Protein AF-A0A1W9I854-F1 (afdb_monomer)

Nearest PDB structures (foldseek):
  6raw-assembly1_6  TM=3.444E-01  e=1.127E+00  Drosophila melanogaster
  7qhs-assembly1_4  TM=2.659E-01  e=2.628E+00  Saccharomyces cerevisiae
  6rax-assembly1_6  TM=2.831E-01  e=4.144E+00  Drosophila melanogaster
  8ouw-assembly1_4  TM=2.565E-01  e=4.423E+00  Caenorhabditis elegans

Solvent-accessible surface area (backbone atoms only — not comparable to full-atom values): 7514 Å² total; per-residue (Å²): 145,65,69,77,60,75,76,35,88,86,58,56,87,67,66,66,50,50,79,43,82,44,77,53,88,77,80,77,70,91,84,79,64,59,64,48,60,36,34,38,76,40,88,85,51,80,76,69,94,69,75,83,89,76,67,64,42,71,42,73,41,61,37,71,63,84,78,65,100,79,76,86,74,84,82,65,95,57,76,76,41,33,26,54,36,58,55,88,100,52,73,61,46,64,34,53,49,86,37,70,67,33,49,53,50,52,54,54,48,60,66,66,71,116

Sequence (114 aa):
MLRELYENPKKGILSDNAHFDIQVDEVLAGTAPTNLSAIWDNSTFGEPETMAAGPYLIALLRWPPVRDPIGTTQTSSEPTSMMVLQAPCAPPFMFDSSSELAQKTRVILRAGKQ

Foldseek 3Di:
DPVVCPPDPVSPPPQLKDKDWDQDPDDLDDDDDRIFMEMENCPDDHDPPDDDDDDKDFDWDQPPDPDDPPDDGDDDPDNGHIYFDDDVPGDTRIGHCPDPVNVVVSVVSNVPPD

Radius of gyration: 16.96 Å; Cα c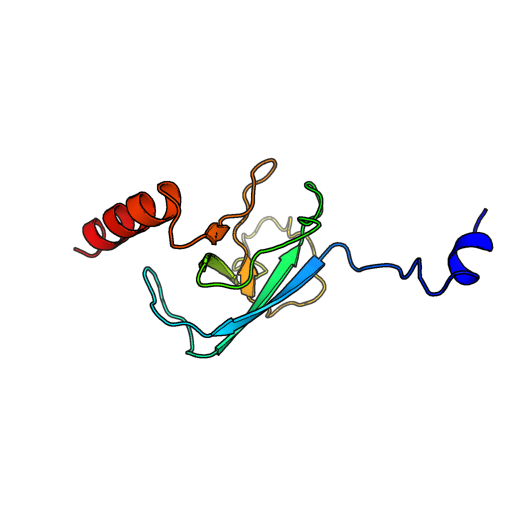ontacts (8 Å, |Δi|>4): 126; chains: 1; bounding box: 39×37×54 Å

Secondary structure (DSSP, 8-state):
--GGGTS-TTS----SEEEEEEE-S--SSS---SEEEEEEE-SSSPPPS---SS-EEE-EEESSPS--TT------S-TT-EEE-B-TTS-BSEEETTSHHHHHHHHHHHHT--

Mean predicted aligned error: 11.79 Å

pLDDT: mean 73.97, std 18.41, range [42.62, 95.56]

Structure (mmCIF, N/CA/C/O backbone):
data_AF-A0A1W9I854-F1
#
_entry.id   AF-A0A1W9I854-F1
#
loop_
_atom_site.group_PDB
_atom_site.id
_atom_site.type_symbol
_atom_site.label_atom_id
_atom_site.label_alt_id
_atom_site.label_comp_id
_atom_site.label_asym_id
_atom_site.label_entity_id
_atom_site.label_seq_id
_atom_site.pdbx_PDB_ins_code
_atom_site.Cartn_x
_atom_site.Cartn_y
_atom_site.Cartn_z
_atom_site.occupancy
_atom_site.B_iso_or_equiv
_atom_site.auth_seq_id
_atom_site.auth_comp_id
_atom_site.auth_asym_id
_atom_site.auth_atom_id
_atom_site.pdbx_PDB_model_num
ATOM 1 N N . MET A 1 1 ? 27.319 6.802 -30.133 1.00 52.41 1 MET A N 1
ATOM 2 C CA . MET A 1 1 ? 26.467 5.822 -29.426 1.00 52.41 1 MET A CA 1
ATOM 3 C C . MET A 1 1 ? 25.229 6.538 -28.869 1.00 52.41 1 MET A C 1
ATOM 5 O O . MET A 1 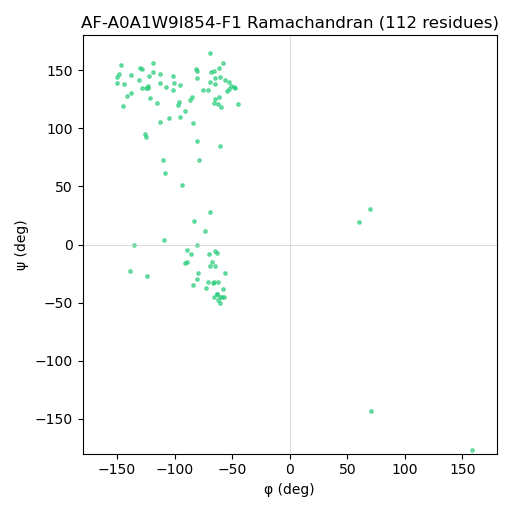1 ? 25.064 6.660 -27.672 1.00 52.41 1 MET A O 1
ATOM 9 N N . LEU A 1 2 ? 24.409 7.116 -29.755 1.00 52.97 2 LEU A N 1
ATOM 10 C CA . LEU A 1 2 ? 23.160 7.841 -29.421 1.00 52.97 2 LEU A CA 1
ATOM 11 C C . LEU A 1 2 ? 22.038 7.499 -30.420 1.00 52.97 2 LEU A C 1
ATOM 13 O O . LEU A 1 2 ? 20.862 7.589 -30.097 1.00 52.97 2 LEU A O 1
ATOM 17 N N . ARG A 1 3 ? 22.411 7.050 -31.627 1.00 52.56 3 ARG A N 1
ATOM 18 C CA . ARG A 1 3 ? 21.496 6.674 -32.709 1.00 52.56 3 ARG A CA 1
ATOM 19 C C . ARG A 1 3 ? 20.725 5.374 -32.436 1.00 52.56 3 ARG A C 1
ATOM 21 O O . ARG A 1 3 ? 19.559 5.289 -32.786 1.00 52.56 3 ARG A O 1
ATOM 28 N N . GLU A 1 4 ? 21.326 4.419 -31.724 1.00 50.53 4 GLU A N 1
ATOM 29 C CA . GLU A 1 4 ? 20.690 3.127 -31.400 1.00 50.53 4 GLU A CA 1
ATOM 30 C C . GLU A 1 4 ? 19.517 3.234 -30.407 1.00 50.53 4 GLU A C 1
ATOM 32 O O . GLU A 1 4 ? 18.702 2.319 -30.322 1.00 50.53 4 GLU A O 1
ATOM 37 N N . LEU A 1 5 ? 19.407 4.341 -29.662 1.00 48.72 5 LEU A N 1
ATOM 38 C CA . LEU A 1 5 ? 18.301 4.576 -28.723 1.00 48.72 5 LEU A CA 1
ATOM 39 C C . LEU A 1 5 ? 17.023 5.060 -29.427 1.00 48.72 5 LEU A C 1
ATOM 41 O O . LEU A 1 5 ? 15.933 4.840 -28.918 1.00 48.72 5 LEU A O 1
ATOM 45 N N . TYR A 1 6 ? 17.144 5.671 -30.610 1.00 53.16 6 TYR A N 1
ATOM 46 C CA . TYR A 1 6 ? 16.006 6.198 -31.374 1.00 53.16 6 TYR A CA 1
ATOM 47 C C . TYR A 1 6 ? 15.410 5.191 -32.368 1.00 53.16 6 TYR A C 1
ATOM 49 O O . TYR A 1 6 ? 14.296 5.387 -32.845 1.00 53.16 6 TYR A O 1
ATOM 57 N N . GLU A 1 7 ? 16.128 4.114 -32.692 1.00 55.97 7 GLU A N 1
ATOM 58 C CA . GLU A 1 7 ? 15.718 3.153 -33.729 1.00 55.97 7 GLU A CA 1
ATOM 59 C C . GLU A 1 7 ? 14.841 2.007 -33.198 1.00 55.97 7 GLU A C 1
ATOM 61 O O . GLU A 1 7 ? 14.332 1.207 -33.981 1.00 55.97 7 GLU A O 1
ATOM 66 N N . ASN A 1 8 ? 14.616 1.925 -31.882 1.00 46.88 8 ASN A N 1
ATOM 67 C CA . ASN A 1 8 ? 13.860 0.833 -31.278 1.00 46.88 8 ASN A CA 1
ATOM 68 C C . ASN A 1 8 ? 12.690 1.362 -30.425 1.00 46.88 8 ASN A C 1
ATOM 70 O O . ASN A 1 8 ? 12.883 1.642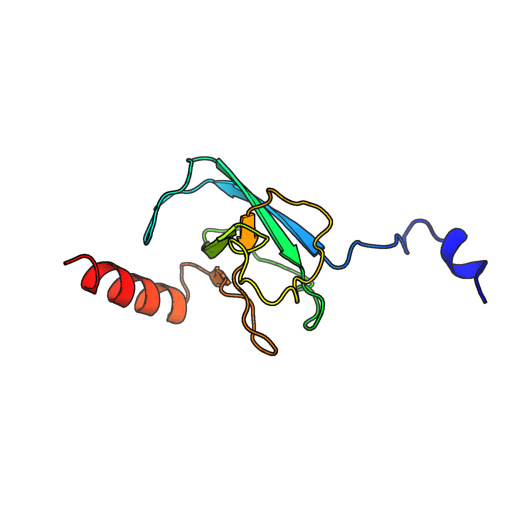 -29.244 1.00 46.88 8 ASN A O 1
ATOM 74 N N . PRO A 1 9 ? 11.458 1.460 -30.964 1.00 50.03 9 PRO A N 1
ATOM 75 C CA . PRO A 1 9 ? 10.293 1.975 -30.232 1.00 50.03 9 PRO A CA 1
ATOM 76 C C . PRO A 1 9 ? 9.861 1.101 -29.038 1.00 50.03 9 PRO A C 1
ATOM 78 O O . PRO A 1 9 ? 8.974 1.489 -28.286 1.00 50.03 9 PRO A O 1
ATOM 81 N N . LYS A 1 10 ? 10.489 -0.071 -28.839 1.00 46.09 10 LYS A N 1
ATOM 82 C CA . LYS A 1 10 ? 10.347 -0.901 -27.629 1.00 46.09 10 LYS A CA 1
ATOM 83 C C . LYS A 1 10 ? 11.356 -0.569 -26.521 1.00 46.09 10 LYS A C 1
ATOM 85 O O . LYS A 1 10 ? 11.144 -0.978 -25.389 1.00 46.09 10 LYS A O 1
ATOM 90 N N . LYS A 1 11 ? 12.428 0.174 -26.825 1.00 43.69 11 LYS A N 1
ATOM 91 C CA . LYS A 1 11 ? 13.288 0.856 -25.841 1.00 43.69 11 LYS A CA 1
ATOM 92 C C . LYS A 1 11 ? 12.789 2.290 -25.669 1.00 43.69 11 LYS A C 1
ATOM 94 O O . LYS A 1 11 ? 13.542 3.247 -25.828 1.00 43.69 11 LYS A O 1
ATOM 99 N N . GLY A 1 12 ? 11.489 2.439 -25.414 1.00 42.62 12 GLY A N 1
ATOM 100 C CA . GLY A 1 12 ? 10.981 3.714 -24.933 1.00 42.62 12 GLY A CA 1
ATOM 101 C C . GLY A 1 12 ? 11.801 4.110 -23.710 1.00 42.62 12 GLY A C 1
ATOM 102 O O . GLY A 1 12 ? 12.160 3.248 -22.907 1.00 42.62 12 GLY A O 1
ATOM 103 N N . ILE A 1 13 ? 12.135 5.392 -23.603 1.00 46.75 13 ILE A N 1
ATOM 104 C CA . ILE A 1 13 ? 12.518 5.997 -22.331 1.00 46.75 13 ILE A CA 1
ATOM 105 C C . ILE A 1 13 ? 11.283 5.815 -21.442 1.00 46.75 13 ILE A C 1
ATOM 107 O O . ILE A 1 13 ? 10.373 6.639 -21.462 1.00 46.75 13 ILE A O 1
ATOM 111 N N . LEU A 1 14 ? 11.174 4.649 -20.804 1.00 47.09 14 LEU A N 1
ATOM 112 C CA . LEU A 1 14 ? 10.248 4.418 -19.714 1.00 47.09 14 LEU A CA 1
ATOM 113 C C . LEU A 1 14 ? 10.672 5.444 -18.671 1.00 47.09 14 LEU A C 1
ATOM 115 O O . LEU A 1 14 ? 11.836 5.474 -18.280 1.00 47.09 14 LEU A O 1
ATOM 119 N N . SER A 1 15 ? 9.775 6.363 -18.333 1.00 53.59 15 SER A N 1
ATOM 120 C CA . SER A 1 15 ? 9.922 7.145 -17.112 1.00 53.59 15 SER A CA 1
ATOM 121 C C . SER A 1 15 ? 10.253 6.175 -15.976 1.00 53.59 15 SER A C 1
ATOM 123 O O . SER A 1 15 ? 9.599 5.137 -15.899 1.00 53.59 15 SER A O 1
ATOM 125 N N . ASP A 1 16 ? 11.232 6.491 -15.124 1.00 64.00 16 ASP A N 1
ATOM 126 C CA . ASP A 1 16 ? 11.649 5.686 -13.954 1.00 64.00 16 ASP A CA 1
ATOM 127 C C . ASP A 1 16 ? 10.573 5.671 -12.834 1.00 64.00 16 ASP A C 1
ATOM 129 O O . ASP A 1 16 ? 10.864 5.608 -11.633 1.00 64.00 16 ASP A O 1
ATOM 133 N N . ASN A 1 17 ? 9.312 5.830 -13.237 1.00 71.00 17 ASN A N 1
ATOM 134 C CA . ASN A 1 17 ? 8.175 6.116 -12.399 1.00 71.00 17 ASN A CA 1
ATOM 135 C C . ASN A 1 17 ? 6.981 5.269 -12.856 1.00 71.00 17 ASN A C 1
ATOM 137 O O . ASN A 1 17 ? 6.563 5.342 -14.019 1.00 71.00 17 ASN A O 1
ATOM 141 N N . ALA A 1 18 ? 6.337 4.599 -11.904 1.00 78.31 18 ALA A N 1
ATOM 142 C CA . ALA A 1 18 ? 5.081 3.895 -12.108 1.00 78.31 18 ALA A CA 1
ATOM 143 C C . ALA A 1 18 ? 3.896 4.781 -11.699 1.00 78.31 18 ALA A C 1
ATOM 145 O O . ALA A 1 18 ? 3.918 5.429 -10.651 1.00 78.31 18 ALA A O 1
ATOM 146 N N . HIS A 1 19 ? 2.836 4.788 -12.510 1.00 82.88 19 HIS A N 1
ATOM 147 C CA . HIS A 1 19 ? 1.585 5.493 -12.220 1.00 82.88 19 HIS A CA 1
ATOM 148 C C . HIS A 1 19 ? 0.481 4.490 -11.872 1.00 82.88 19 HIS A C 1
ATOM 150 O O . HIS A 1 19 ? 0.295 3.490 -12.566 1.00 82.88 19 HIS A O 1
ATOM 156 N N . PHE A 1 20 ? -0.277 4.786 -10.819 1.00 82.94 20 PHE A N 1
ATOM 157 C CA . PHE A 1 20 ? -1.382 3.968 -10.330 1.00 82.94 20 PHE A CA 1
ATOM 158 C C . PHE A 1 20 ? -2.661 4.781 -10.293 1.00 82.94 20 PHE A C 1
ATOM 160 O O . PHE A 1 20 ? -2.672 5.868 -9.720 1.00 82.94 20 PHE A O 1
ATOM 167 N N . ASP A 1 21 ? -3.749 4.199 -10.784 1.00 87.44 21 ASP A N 1
ATOM 168 C CA . ASP A 1 21 ? -5.095 4.631 -10.431 1.00 87.44 21 ASP A CA 1
ATOM 169 C C . ASP A 1 21 ? -5.613 3.731 -9.308 1.00 87.44 21 ASP A C 1
ATOM 171 O O . ASP A 1 21 ? -5.683 2.508 -9.444 1.00 87.44 21 ASP A O 1
ATOM 175 N N . ILE A 1 22 ? -5.931 4.341 -8.169 1.00 88.88 22 ILE A N 1
ATOM 176 C CA . ILE A 1 22 ? -6.275 3.651 -6.928 1.00 88.88 22 ILE A CA 1
ATOM 177 C C . ILE A 1 22 ? -7.730 3.951 -6.584 1.00 88.88 22 ILE A C 1
ATOM 179 O O . ILE A 1 22 ? -8.102 5.105 -6.352 1.00 88.88 22 ILE A O 1
ATOM 183 N N . GLN A 1 23 ? -8.528 2.890 -6.480 1.00 93.50 23 GLN A N 1
ATOM 184 C CA . GLN A 1 23 ? -9.818 2.921 -5.801 1.00 93.50 23 GLN A CA 1
ATOM 185 C C . GLN A 1 23 ? -9.596 2.641 -4.307 1.00 93.50 23 GLN A C 1
ATOM 187 O O . GLN A 1 23 ? -8.998 1.634 -3.931 1.00 93.50 23 GLN A O 1
ATOM 192 N N . VAL A 1 24 ? -10.051 3.551 -3.450 1.00 93.38 24 VAL A N 1
ATOM 193 C CA . VAL A 1 24 ? -9.839 3.505 -2.002 1.00 93.38 24 VAL A CA 1
ATOM 194 C C . VAL A 1 24 ? -11.033 2.848 -1.318 1.00 93.38 24 VAL A C 1
ATOM 196 O O . VAL A 1 24 ? -12.100 3.450 -1.202 1.00 93.38 24 VAL A O 1
ATOM 199 N N . ASP A 1 25 ? -10.817 1.641 -0.799 1.00 95.00 25 ASP A N 1
ATOM 200 C CA . ASP A 1 25 ? -11.828 0.911 -0.024 1.00 95.00 25 ASP A CA 1
ATOM 201 C C . ASP A 1 25 ? -11.860 1.330 1.459 1.00 95.00 25 ASP A C 1
ATOM 203 O O . ASP A 1 25 ? -12.918 1.361 2.086 1.00 95.00 25 ASP A O 1
ATOM 207 N N . GLU A 1 26 ? -10.704 1.660 2.049 1.00 94.75 26 GLU A N 1
ATOM 208 C CA . GLU A 1 26 ? -10.584 2.021 3.467 1.00 94.75 26 GLU A CA 1
ATOM 209 C C . GLU A 1 26 ? -9.437 3.014 3.708 1.00 94.75 26 GLU A C 1
ATOM 211 O O . GLU A 1 26 ? -8.330 2.839 3.199 1.00 94.75 26 GLU A O 1
ATOM 216 N N . VAL A 1 27 ? -9.667 4.014 4.570 1.00 93.94 27 VAL A N 1
ATOM 217 C CA . VAL A 1 27 ? -8.631 4.957 5.026 1.00 93.94 27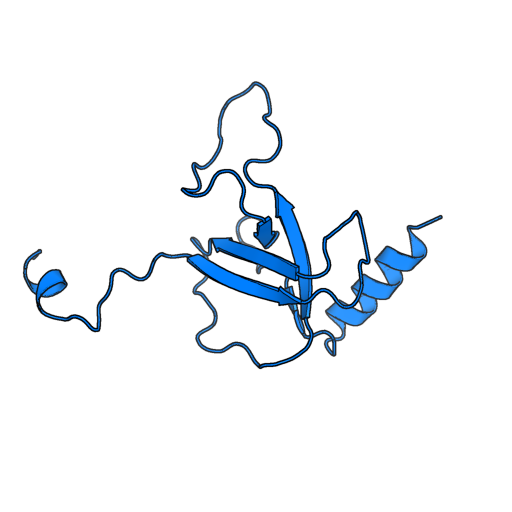 VAL A CA 1
ATOM 218 C C . VAL A 1 27 ? -8.202 4.646 6.462 1.00 93.94 27 VAL A C 1
ATOM 220 O O . VAL A 1 27 ? -8.915 4.910 7.438 1.00 93.94 27 VAL A O 1
ATOM 223 N N . LEU A 1 28 ? -6.983 4.123 6.609 1.00 93.69 28 LEU A N 1
ATOM 224 C CA . LEU A 1 28 ? -6.407 3.811 7.920 1.00 93.69 28 LEU A CA 1
ATOM 225 C C . LEU A 1 28 ? -5.813 5.031 8.628 1.00 93.69 28 LEU A C 1
ATOM 227 O O . LEU A 1 28 ? -5.847 5.064 9.849 1.00 93.69 28 LEU A O 1
ATOM 231 N N . ALA A 1 29 ? -5.315 6.037 7.910 1.00 91.50 29 ALA A N 1
ATOM 232 C CA . ALA A 1 29 ? -4.762 7.261 8.491 1.00 91.50 29 ALA A CA 1
ATOM 233 C C . ALA A 1 29 ? -4.965 8.455 7.547 1.00 91.50 29 ALA A C 1
ATOM 235 O O . ALA A 1 29 ? -4.885 8.302 6.330 1.00 91.50 29 ALA A O 1
ATOM 236 N N . GLY A 1 30 ? -5.214 9.643 8.108 1.00 89.69 30 GLY A N 1
ATOM 237 C CA . GLY A 1 30 ? -5.447 10.861 7.330 1.00 89.69 30 GLY A CA 1
ATOM 238 C C . GLY A 1 30 ? -6.787 10.864 6.588 1.00 89.69 30 GLY A C 1
ATOM 239 O O . GLY A 1 30 ? -7.796 10.386 7.105 1.00 89.69 30 GLY A O 1
ATOM 240 N N . THR A 1 31 ? -6.793 11.439 5.384 1.00 89.31 31 THR A N 1
ATOM 241 C CA . THR A 1 31 ? -7.968 11.518 4.502 1.00 89.31 31 THR A CA 1
ATOM 242 C C . THR A 1 31 ? -7.554 11.230 3.064 1.00 89.31 31 THR A C 1
ATOM 244 O O . THR A 1 31 ? -6.447 11.583 2.657 1.00 89.31 31 THR A O 1
ATOM 247 N N . ALA A 1 32 ? -8.439 10.598 2.298 1.00 88.19 32 ALA A N 1
ATOM 248 C CA . ALA A 1 32 ? -8.248 10.339 0.877 1.00 88.19 32 ALA A CA 1
ATOM 249 C C . ALA A 1 32 ? -9.611 10.350 0.164 1.00 88.19 32 ALA A C 1
ATOM 251 O O . ALA A 1 32 ? -10.611 9.963 0.777 1.00 88.19 32 ALA A O 1
ATOM 252 N N . PRO A 1 33 ? -9.681 10.804 -1.099 1.00 89.75 33 PRO A N 1
ATOM 253 C CA . PRO A 1 33 ? -10.874 10.629 -1.922 1.00 89.75 33 PRO A CA 1
ATOM 254 C C . PRO A 1 33 ? -11.063 9.151 -2.298 1.00 89.75 33 PRO A C 1
ATOM 256 O O . PRO A 1 33 ? -10.131 8.357 -2.208 1.00 89.75 33 PRO A O 1
ATOM 259 N N . THR A 1 34 ? -12.261 8.792 -2.769 1.00 90.38 34 THR A N 1
ATOM 260 C CA . THR A 1 34 ? -12.586 7.417 -3.195 1.00 90.38 34 THR A CA 1
ATOM 261 C C . THR A 1 34 ? -11.732 6.938 -4.365 1.00 90.38 34 THR A C 1
ATOM 263 O O . THR A 1 34 ? -11.422 5.759 -4.436 1.00 90.38 34 THR A O 1
ATOM 266 N N . ASN A 1 35 ? -11.339 7.841 -5.265 1.00 90.38 35 ASN A N 1
ATOM 267 C CA . ASN A 1 35 ? -10.434 7.548 -6.371 1.00 90.38 35 ASN A CA 1
ATOM 268 C C . ASN A 1 35 ? -9.302 8.571 -6.361 1.00 90.38 35 ASN A C 1
ATOM 270 O O . ASN A 1 35 ? -9.560 9.771 -6.225 1.00 90.38 35 ASN A O 1
ATOM 274 N N . LEU A 1 36 ? -8.067 8.110 -6.519 1.00 89.69 36 LEU A N 1
ATOM 275 C CA . LEU A 1 36 ? -6.898 8.971 -6.667 1.00 89.69 36 LEU A CA 1
ATOM 276 C C . LEU A 1 36 ? -5.866 8.328 -7.581 1.00 89.69 36 LEU A C 1
ATOM 278 O O . LEU A 1 36 ? -5.779 7.104 -7.650 1.00 89.69 36 LEU A O 1
ATOM 282 N N . SER A 1 37 ? -5.047 9.164 -8.208 1.00 88.38 37 SER A N 1
ATOM 283 C CA . SER A 1 37 ? -3.856 8.710 -8.917 1.00 88.38 37 SER A CA 1
ATOM 284 C C . SER A 1 37 ? -2.623 8.934 -8.046 1.00 88.38 37 SER A C 1
ATOM 286 O O . SER A 1 37 ? -2.504 9.965 -7.371 1.00 88.38 37 SER A O 1
ATOM 288 N N . ALA A 1 38 ? -1.718 7.962 -8.040 1.00 87.69 38 ALA A N 1
ATOM 289 C CA . ALA A 1 38 ? -0.464 8.019 -7.308 1.00 87.69 38 ALA A CA 1
ATOM 290 C C . ALA A 1 38 ? 0.719 7.657 -8.205 1.00 87.69 38 ALA A C 1
ATOM 292 O O . ALA A 1 38 ? 0.585 6.887 -9.151 1.00 87.69 38 ALA A O 1
ATOM 293 N N . ILE A 1 39 ? 1.882 8.201 -7.870 1.00 86.81 39 ILE A N 1
ATOM 294 C CA . ILE A 1 39 ? 3.149 7.940 -8.540 1.00 86.81 39 ILE A CA 1
ATOM 295 C C . ILE A 1 39 ? 4.057 7.191 -7.580 1.00 86.81 39 ILE A C 1
ATOM 297 O O . ILE A 1 39 ? 4.158 7.525 -6.399 1.00 86.81 39 ILE A O 1
ATOM 301 N N . TRP A 1 40 ? 4.769 6.209 -8.096 1.00 83.00 40 TRP A N 1
ATOM 302 C CA . TRP A 1 40 ? 5.939 5.653 -7.450 1.00 83.00 40 TRP A CA 1
ATOM 303 C C . TRP A 1 40 ? 7.160 5.998 -8.287 1.00 83.00 40 TRP A C 1
ATOM 305 O O . TRP A 1 40 ? 7.357 5.435 -9.353 1.00 83.00 40 TRP A O 1
ATOM 315 N N . ASP A 1 41 ? 7.950 6.953 -7.808 1.00 76.38 41 ASP A N 1
ATOM 316 C CA . ASP A 1 41 ? 9.249 7.302 -8.385 1.00 76.38 41 ASP A CA 1
ATOM 317 C C . ASP A 1 41 ? 1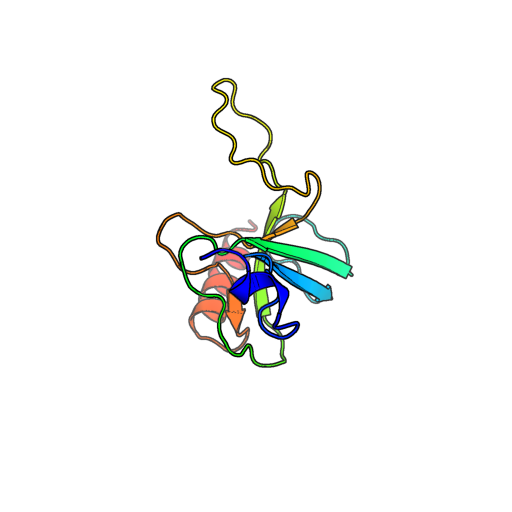0.278 6.337 -7.802 1.00 76.38 41 ASP A C 1
ATOM 319 O O . ASP A 1 41 ? 10.607 6.402 -6.612 1.00 76.38 41 ASP A O 1
ATOM 323 N N . ASN A 1 42 ? 10.703 5.369 -8.606 1.00 64.19 42 ASN A N 1
ATOM 324 C CA . ASN A 1 42 ? 11.535 4.276 -8.140 1.00 64.19 42 ASN A CA 1
ATOM 325 C C . ASN A 1 42 ? 12.956 4.433 -8.673 1.00 64.19 42 ASN A C 1
ATOM 327 O O . ASN A 1 42 ? 13.485 3.595 -9.393 1.00 64.19 42 ASN A O 1
ATOM 331 N N . SER A 1 43 ? 13.598 5.533 -8.287 1.00 55.19 43 SER A N 1
ATOM 332 C CA . SER A 1 43 ? 14.941 5.869 -8.764 1.00 55.19 43 SER A CA 1
ATOM 333 C C . SER A 1 43 ? 16.051 4.908 -8.270 1.00 55.19 43 SER A C 1
ATOM 335 O O . SER A 1 43 ? 17.144 4.902 -8.835 1.00 55.19 43 SER A O 1
ATOM 337 N N . THR A 1 44 ? 15.807 4.072 -7.244 1.00 54.09 44 THR A N 1
ATOM 338 C CA . THR A 1 44 ? 16.872 3.285 -6.566 1.00 54.09 44 THR A CA 1
ATOM 339 C C . THR A 1 44 ? 16.644 1.771 -6.525 1.00 54.09 44 THR A C 1
ATOM 341 O O . THR A 1 44 ? 17.609 1.009 -6.455 1.00 54.09 44 THR A O 1
ATOM 344 N N . PHE A 1 45 ? 15.398 1.304 -6.558 1.00 56.69 45 PHE A N 1
ATOM 345 C CA . PHE A 1 45 ? 15.077 -0.116 -6.697 1.00 56.69 45 PHE A CA 1
ATOM 346 C C . PHE A 1 45 ? 14.418 -0.283 -8.065 1.00 56.69 45 PHE A C 1
ATOM 348 O O . PHE A 1 45 ? 13.779 0.636 -8.540 1.00 56.69 45 PHE A O 1
ATOM 355 N N . GLY A 1 46 ? 14.598 -1.399 -8.764 1.00 54.91 46 GLY A N 1
ATOM 356 C CA . GLY A 1 46 ? 13.825 -1.607 -9.994 1.00 54.91 46 GLY A CA 1
ATOM 357 C C . GLY A 1 46 ? 12.330 -1.622 -9.669 1.00 54.91 46 GLY A C 1
ATOM 358 O O . GLY A 1 46 ? 11.940 -2.100 -8.598 1.00 54.91 46 GLY A O 1
ATOM 359 N N . GLU A 1 47 ? 11.488 -1.088 -10.554 1.00 60.62 47 GLU A N 1
ATOM 360 C CA . GLU A 1 47 ? 10.053 -1.378 -10.498 1.00 60.62 47 GLU A CA 1
ATOM 361 C C . GLU A 1 47 ? 9.855 -2.903 -10.571 1.00 60.62 47 GLU A C 1
ATOM 363 O O . GLU A 1 47 ? 10.606 -3.593 -11.267 1.00 60.62 47 GLU A O 1
ATOM 368 N N . PRO A 1 48 ? 8.898 -3.476 -9.829 1.00 60.88 48 PRO A N 1
ATOM 369 C CA . PRO A 1 48 ? 8.639 -4.895 -9.867 1.00 60.88 48 PRO A CA 1
ATOM 370 C C . PRO A 1 48 ? 8.152 -5.231 -11.271 1.00 60.88 48 PRO A C 1
ATOM 372 O O . PRO A 1 48 ? 7.170 -4.665 -11.744 1.00 60.88 48 PRO A O 1
ATOM 375 N N . GLU A 1 49 ? 8.818 -6.188 -11.920 1.00 57.28 49 GLU A N 1
ATOM 376 C CA . GLU A 1 49 ? 8.464 -6.627 -13.278 1.00 57.28 49 GLU A CA 1
ATOM 377 C C . GLU A 1 49 ? 7.003 -7.098 -13.375 1.00 57.28 49 GLU A C 1
ATOM 379 O O . GLU A 1 49 ? 6.403 -7.074 -14.447 1.00 57.28 49 GLU A O 1
ATOM 384 N N . THR A 1 50 ? 6.421 -7.523 -12.247 1.00 64.25 50 THR A N 1
ATOM 385 C CA . THR A 1 50 ? 5.008 -7.876 -12.128 1.00 64.25 50 THR A CA 1
ATOM 386 C C . THR A 1 50 ? 4.453 -7.462 -10.765 1.00 64.25 50 THR A C 1
ATOM 388 O O . THR A 1 50 ? 5.087 -7.659 -9.728 1.00 64.25 50 THR A O 1
ATOM 391 N N . MET A 1 51 ? 3.236 -6.920 -10.764 1.00 75.12 51 MET A N 1
ATOM 392 C CA . MET A 1 51 ? 2.438 -6.665 -9.567 1.00 75.12 51 MET A CA 1
ATOM 393 C C . MET A 1 51 ? 1.131 -7.442 -9.716 1.00 75.12 51 MET A C 1
ATOM 395 O O . MET A 1 51 ? 0.467 -7.352 -10.751 1.00 75.12 51 MET A O 1
ATOM 399 N N . ALA A 1 52 ? 0.792 -8.266 -8.725 1.00 79.94 52 ALA A N 1
ATOM 400 C CA . ALA A 1 52 ? -0.441 -9.039 -8.767 1.00 79.94 52 ALA A CA 1
ATOM 401 C C . ALA A 1 52 ? -1.652 -8.094 -8.736 1.00 79.94 52 ALA A C 1
ATOM 403 O O . ALA A 1 52 ? -1.643 -7.070 -8.062 1.00 79.94 52 ALA A O 1
ATOM 404 N N . ALA A 1 53 ? -2.713 -8.430 -9.464 1.00 78.69 53 ALA A N 1
ATOM 405 C CA . ALA A 1 53 ? -3.963 -7.696 -9.326 1.00 78.69 53 ALA A CA 1
ATOM 406 C C . ALA A 1 53 ? -4.599 -8.031 -7.969 1.00 78.69 53 ALA A C 1
ATOM 408 O O . ALA A 1 53 ? -4.709 -9.206 -7.614 1.00 78.69 53 ALA A O 1
ATOM 409 N N . GLY A 1 54 ? -5.047 -7.019 -7.226 1.00 85.94 54 GLY A N 1
ATOM 410 C CA . GLY A 1 54 ? -5.699 -7.237 -5.938 1.00 85.94 54 GLY A CA 1
ATOM 411 C C . GLY A 1 54 ? -5.672 -6.022 -5.015 1.00 85.94 54 GLY A C 1
ATOM 412 O O . GLY A 1 54 ? -5.200 -4.956 -5.408 1.00 85.94 54 GLY A O 1
ATOM 413 N N . PRO A 1 55 ? -6.203 -6.166 -3.789 1.00 91.69 55 PRO A N 1
ATOM 414 C CA . PRO A 1 55 ? -6.190 -5.108 -2.792 1.00 91.69 55 PRO A CA 1
ATOM 415 C C . PRO A 1 55 ? -4.801 -4.954 -2.167 1.00 91.69 55 PRO A C 1
ATOM 417 O O . PRO A 1 55 ? -4.201 -5.919 -1.689 1.00 91.69 55 PRO A O 1
ATOM 420 N N . TYR A 1 56 ? -4.336 -3.712 -2.076 1.00 93.19 56 TYR A N 1
ATOM 421 C CA . TYR A 1 56 ? -3.065 -3.357 -1.451 1.00 93.19 56 TYR A CA 1
ATOM 422 C C . TYR A 1 56 ? -3.275 -2.424 -0.261 1.00 93.19 56 TYR A C 1
ATOM 424 O O . TYR A 1 56 ? -4.181 -1.593 -0.236 1.00 93.19 56 TYR A O 1
ATOM 432 N N . LEU A 1 57 ? -2.394 -2.546 0.727 1.00 94.94 57 LEU A N 1
ATOM 433 C CA . LEU A 1 57 ? -2.171 -1.518 1.729 1.00 94.94 57 LEU A CA 1
ATOM 434 C C . LEU A 1 57 ? -1.055 -0.595 1.236 1.00 94.94 57 LEU A C 1
ATOM 436 O O . LEU A 1 57 ? 0.090 -1.030 1.122 1.00 94.94 57 LEU A O 1
ATOM 440 N N . ILE A 1 58 ? -1.387 0.669 0.983 1.00 93.56 58 ILE A N 1
ATOM 441 C CA . ILE A 1 58 ? -0.468 1.668 0.426 1.00 93.56 58 ILE A CA 1
ATOM 442 C C . ILE A 1 58 ? -0.432 2.881 1.356 1.00 93.56 58 ILE A C 1
ATOM 444 O O . ILE A 1 58 ? -1.482 3.354 1.796 1.00 93.56 58 ILE A O 1
ATOM 448 N N . ALA A 1 59 ? 0.762 3.397 1.649 1.00 93.06 59 ALA A N 1
ATOM 449 C CA . ALA A 1 59 ? 0.911 4.712 2.269 1.00 93.06 59 ALA A CA 1
ATOM 450 C C . ALA A 1 59 ? 1.303 5.745 1.212 1.00 93.06 59 ALA A C 1
ATOM 452 O O . ALA A 1 59 ? 2.206 5.515 0.408 1.00 93.06 59 ALA A O 1
ATOM 453 N N . LEU A 1 60 ? 0.616 6.887 1.234 1.00 91.19 60 LEU A N 1
ATOM 454 C CA . LEU A 1 60 ? 0.777 7.961 0.262 1.00 91.19 60 LEU A CA 1
ATOM 455 C C . LEU A 1 60 ? 1.147 9.269 0.961 1.00 91.19 60 LEU A C 1
ATOM 457 O O . LEU A 1 60 ? 0.652 9.565 2.049 1.00 91.19 60 LEU A O 1
ATOM 461 N N . LEU A 1 61 ? 1.977 10.073 0.303 1.00 87.00 61 LEU A N 1
ATOM 462 C CA . LEU A 1 61 ? 2.329 11.435 0.703 1.00 87.00 61 LEU A CA 1
ATOM 463 C C . LEU A 1 61 ? 2.130 12.396 -0.469 1.00 87.00 61 LEU A C 1
ATOM 465 O O . LEU A 1 61 ? 2.261 12.010 -1.624 1.00 87.00 61 LEU A O 1
ATOM 469 N N . ARG A 1 62 ? 1.827 13.665 -0.192 1.00 79.69 62 ARG A N 1
ATOM 470 C CA . ARG A 1 62 ? 1.767 14.696 -1.236 1.00 79.69 62 ARG A CA 1
ATOM 471 C C . ARG A 1 62 ? 3.171 15.255 -1.480 1.00 79.69 62 ARG A C 1
ATOM 473 O O . ARG A 1 62 ? 3.811 15.690 -0.522 1.00 79.69 62 ARG A O 1
ATOM 480 N N . TRP A 1 63 ? 3.624 15.254 -2.737 1.00 66.69 63 TRP A N 1
ATOM 481 C CA . TRP A 1 63 ? 4.922 15.812 -3.134 1.00 66.69 63 TRP A CA 1
ATOM 482 C C . TRP A 1 63 ? 4.791 17.214 -3.775 1.00 66.69 63 TRP A C 1
ATOM 484 O O . TRP A 1 63 ? 3.829 17.450 -4.506 1.00 66.69 63 TRP A O 1
ATOM 494 N N . PRO A 1 64 ? 5.755 18.135 -3.556 1.00 56.41 64 PRO A N 1
ATOM 495 C CA . PRO A 1 64 ? 6.788 18.046 -2.528 1.00 56.41 64 PRO A CA 1
ATOM 496 C C . PRO A 1 64 ? 6.157 18.110 -1.132 1.00 56.41 64 PRO A C 1
ATOM 498 O O . PRO A 1 64 ? 5.122 18.769 -0.969 1.00 56.41 64 PRO A O 1
ATOM 501 N N . PRO A 1 65 ? 6.754 17.452 -0.117 1.00 52.72 65 PRO A N 1
ATOM 502 C CA . PRO A 1 65 ? 6.384 17.719 1.262 1.00 52.72 65 PRO A CA 1
ATOM 503 C C . PRO A 1 65 ? 6.447 19.234 1.461 1.00 52.72 65 PRO A C 1
ATOM 505 O O . PRO A 1 65 ? 7.348 19.903 0.944 1.00 52.72 65 PRO A O 1
ATOM 508 N N . VAL A 1 66 ? 5.436 19.783 2.131 1.00 50.16 66 VAL A N 1
ATOM 509 C CA . VAL A 1 66 ? 5.343 21.216 2.432 1.00 50.16 66 VAL A CA 1
ATOM 510 C C . VAL A 1 66 ? 6.715 21.696 2.931 1.00 50.16 66 VAL A C 1
ATOM 512 O O . VAL A 1 66 ? 7.266 21.117 3.861 1.00 50.16 66 VAL A O 1
ATOM 515 N N . ARG A 1 67 ? 7.293 22.674 2.217 1.00 49.25 67 ARG A N 1
ATOM 516 C CA . ARG A 1 67 ? 8.720 23.046 2.249 1.00 49.25 67 ARG A CA 1
ATOM 517 C C . ARG A 1 67 ? 9.291 23.212 3.661 1.00 49.25 67 ARG A C 1
ATOM 519 O O . ARG A 1 67 ? 8.737 23.968 4.453 1.00 49.25 67 ARG A O 1
ATOM 526 N N . ASP A 1 68 ? 10.488 22.664 3.871 1.00 44.72 68 ASP A N 1
ATOM 527 C CA . ASP A 1 68 ? 11.435 23.155 4.876 1.00 44.72 68 ASP A CA 1
ATOM 528 C C . ASP A 1 68 ? 12.208 24.389 4.340 1.00 44.72 68 ASP A C 1
ATOM 530 O O . ASP A 1 68 ? 12.472 24.466 3.133 1.00 44.72 68 ASP A O 1
ATOM 534 N N . PRO A 1 69 ? 12.636 25.345 5.192 1.00 48.56 69 PRO A N 1
ATOM 535 C CA . PRO A 1 69 ? 13.306 26.592 4.784 1.00 48.56 69 PRO A CA 1
ATOM 536 C C . PRO A 1 69 ? 14.666 26.433 4.078 1.00 48.56 69 PRO A C 1
ATOM 538 O O . PRO A 1 69 ? 15.234 27.427 3.631 1.00 48.56 69 PRO A O 1
ATOM 541 N N . ILE A 1 70 ? 15.212 25.213 4.006 1.00 51.06 70 ILE A N 1
ATOM 542 C CA . ILE A 1 70 ? 16.622 24.939 3.665 1.00 51.06 70 ILE A CA 1
ATOM 543 C C . ILE A 1 70 ? 16.792 24.288 2.272 1.00 51.06 70 ILE A C 1
ATOM 545 O O . ILE A 1 70 ? 17.903 24.011 1.837 1.00 51.06 70 ILE A O 1
ATOM 549 N N . GLY A 1 71 ? 15.703 24.120 1.512 1.00 47.31 71 GLY A N 1
ATOM 550 C CA . GLY A 1 71 ? 15.774 24.134 0.045 1.00 47.31 71 GLY A CA 1
ATOM 551 C C . GLY A 1 71 ? 16.460 22.963 -0.674 1.00 47.31 71 GLY A C 1
ATOM 552 O O . GLY A 1 71 ? 16.965 23.172 -1.772 1.00 47.31 71 GLY A O 1
ATOM 553 N N . THR A 1 72 ? 16.445 21.737 -0.147 1.00 45.56 72 THR A N 1
ATOM 554 C CA . THR A 1 72 ? 16.864 20.547 -0.919 1.00 45.56 72 THR A CA 1
ATOM 555 C C . THR A 1 72 ? 15.665 19.661 -1.244 1.00 45.56 72 THR A C 1
ATOM 557 O O . THR A 1 72 ? 15.470 18.604 -0.650 1.00 45.56 72 THR A O 1
ATOM 560 N N . THR A 1 73 ? 14.822 20.114 -2.173 1.00 50.47 73 THR A N 1
ATOM 561 C CA . THR A 1 73 ? 13.713 19.316 -2.714 1.00 50.47 73 THR A CA 1
ATOM 562 C C . THR A 1 73 ? 14.142 18.646 -4.013 1.00 50.47 73 THR A C 1
ATOM 564 O O . THR A 1 73 ? 14.504 19.337 -4.966 1.00 50.47 73 THR A O 1
ATOM 567 N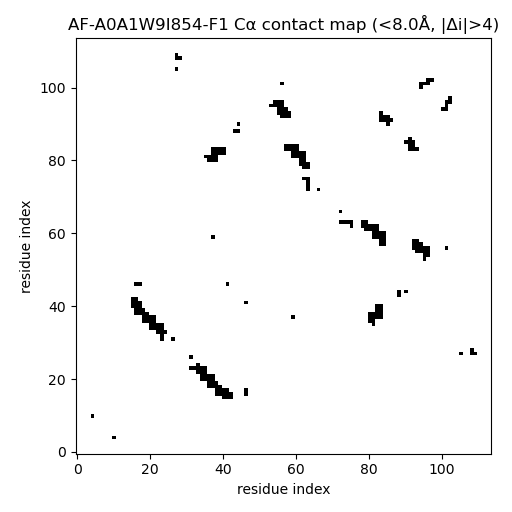 N . GLN A 1 74 ? 14.057 17.318 -4.070 1.00 48.16 74 GLN A N 1
ATOM 568 C CA . GLN A 1 74 ? 14.136 16.563 -5.319 1.00 48.16 74 GLN A CA 1
ATOM 569 C C . GLN A 1 74 ? 12.952 16.991 -6.208 1.00 48.16 74 GLN A C 1
ATOM 571 O O . GLN A 1 74 ? 11.791 16.980 -5.793 1.00 48.16 74 GLN A O 1
ATOM 576 N N . THR A 1 75 ? 13.228 17.510 -7.398 1.00 45.66 75 THR A N 1
ATOM 577 C CA . THR A 1 75 ? 12.194 18.064 -8.277 1.00 45.66 75 THR A CA 1
ATOM 578 C C . THR A 1 75 ? 11.488 16.931 -9.014 1.00 45.66 75 THR A C 1
ATOM 580 O O . THR A 1 75 ? 11.908 16.557 -10.104 1.00 45.66 75 THR A O 1
ATOM 583 N N . SER A 1 76 ? 10.427 16.378 -8.424 1.00 48.69 76 SER A N 1
ATOM 584 C CA . SER A 1 76 ? 9.472 15.562 -9.181 1.00 48.69 76 SER A CA 1
ATOM 585 C C . SER A 1 76 ? 8.763 16.449 -10.212 1.00 48.69 76 SER A C 1
ATOM 587 O O . SER A 1 76 ? 8.411 17.595 -9.914 1.00 48.69 76 SER A O 1
ATOM 589 N N . SER A 1 77 ? 8.575 15.932 -11.426 1.00 51.62 77 SER A N 1
ATOM 590 C CA . SER A 1 77 ? 7.980 16.632 -12.572 1.00 51.62 77 SER A CA 1
ATOM 591 C C . SER A 1 77 ? 6.476 16.902 -12.435 1.00 51.62 77 SER A C 1
ATOM 593 O O . SER A 1 77 ? 5.931 17.657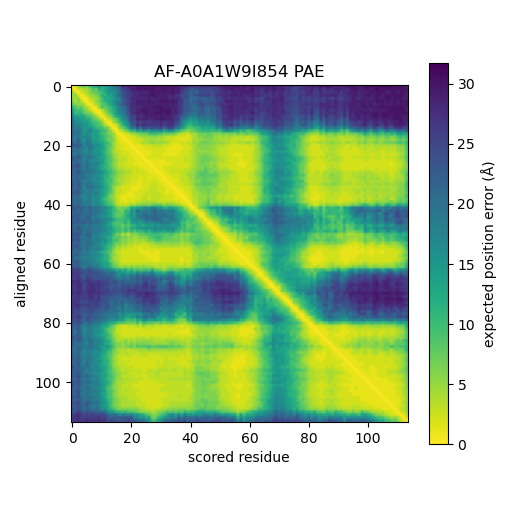 -13.239 1.00 51.62 77 SER A O 1
ATOM 595 N N . GLU A 1 78 ? 5.810 16.356 -11.411 1.00 52.06 78 GLU A N 1
ATOM 596 C CA . GLU A 1 78 ? 4.374 16.539 -11.176 1.00 52.06 78 GLU A CA 1
ATOM 597 C C . GLU A 1 78 ? 4.080 17.090 -9.763 1.00 52.06 78 GLU A C 1
ATOM 599 O O . GLU A 1 78 ? 3.927 16.335 -8.802 1.00 52.06 78 GLU A O 1
ATOM 604 N N . PRO A 1 79 ? 3.972 18.423 -9.600 1.00 50.81 79 PRO A N 1
ATOM 605 C CA . PRO A 1 79 ? 3.963 19.106 -8.297 1.00 50.81 79 PRO A CA 1
ATOM 606 C C . PRO A 1 79 ? 2.665 18.965 -7.472 1.00 50.81 79 PRO A C 1
ATOM 608 O O . PRO A 1 79 ? 2.483 19.684 -6.490 1.00 50.81 79 PRO A O 1
ATOM 611 N N . THR A 1 80 ? 1.753 18.069 -7.855 1.00 59.88 80 THR A N 1
ATOM 612 C CA . THR A 1 80 ? 0.468 17.848 -7.158 1.00 59.88 80 THR A CA 1
ATOM 613 C C . THR A 1 80 ? 0.111 16.381 -6.951 1.00 59.88 80 THR A C 1
ATOM 615 O O . THR A 1 80 ? -0.941 16.090 -6.372 1.00 59.88 80 THR A O 1
ATOM 618 N N . SER A 1 81 ? 0.959 15.463 -7.407 1.00 72.62 81 SER A N 1
ATOM 619 C CA . SER A 1 81 ? 0.637 14.042 -7.433 1.00 72.62 81 SER A CA 1
ATOM 620 C C . SER A 1 81 ? 0.842 13.406 -6.054 1.00 72.62 81 SER A C 1
ATOM 622 O O . SER A 1 81 ? 1.732 13.788 -5.285 1.00 72.62 81 SER A O 1
ATOM 624 N N . MET A 1 82 ? -0.035 12.460 -5.701 1.00 86.88 82 MET A N 1
ATOM 625 C CA . MET A 1 82 ? 0.189 11.605 -4.534 1.00 86.88 82 MET A CA 1
ATOM 626 C C . MET A 1 82 ? 1.351 10.675 -4.856 1.00 86.88 82 MET A C 1
ATOM 628 O O . MET A 1 82 ? 1.452 10.179 -5.971 1.00 86.88 82 MET A O 1
ATOM 632 N N . MET A 1 83 ? 2.222 10.437 -3.892 1.00 87.31 83 MET A N 1
ATOM 633 C CA . MET A 1 83 ? 3.432 9.656 -4.078 1.00 87.31 83 MET A CA 1
ATOM 634 C C . MET A 1 83 ? 3.449 8.494 -3.100 1.00 87.31 83 MET A C 1
ATOM 636 O O . MET A 1 83 ? 3.113 8.673 -1.927 1.00 87.31 83 MET A O 1
ATOM 640 N N . VAL A 1 84 ? 3.831 7.309 -3.569 1.00 89.06 84 VAL A N 1
ATOM 641 C CA . VAL A 1 84 ? 4.034 6.156 -2.691 1.00 89.06 84 VAL A CA 1
ATOM 642 C C . VAL A 1 84 ? 5.144 6.488 -1.701 1.00 89.06 84 VAL A C 1
ATOM 644 O O . VAL A 1 84 ? 6.234 6.915 -2.080 1.00 89.06 84 VAL A O 1
ATOM 647 N N . LEU A 1 85 ? 4.853 6.323 -0.411 1.00 88.62 85 LEU A N 1
ATOM 648 C CA . LEU A 1 85 ? 5.822 6.571 0.644 1.00 88.62 85 LEU A CA 1
ATOM 649 C C . LEU A 1 85 ? 6.962 5.563 0.533 1.00 88.62 85 LEU A C 1
ATOM 651 O O . LEU A 1 85 ? 6.748 4.359 0.649 1.00 88.62 85 LEU A O 1
ATOM 655 N N . GLN A 1 86 ? 8.180 6.063 0.374 1.00 85.31 86 GLN A N 1
ATOM 656 C CA . GLN A 1 86 ? 9.380 5.244 0.328 1.00 85.31 86 GLN A CA 1
ATOM 657 C C . GLN A 1 86 ? 10.509 5.955 1.070 1.00 85.31 86 GLN A C 1
ATOM 659 O O . GLN A 1 86 ? 10.790 7.128 0.826 1.00 85.31 86 GLN A O 1
ATOM 664 N N . ALA A 1 87 ? 11.144 5.248 2.005 1.00 80.88 87 ALA A N 1
ATOM 665 C CA . ALA A 1 87 ? 12.351 5.746 2.653 1.00 80.88 87 ALA A CA 1
ATOM 666 C C . ALA A 1 87 ? 13.577 5.488 1.756 1.00 80.88 87 ALA A C 1
ATOM 668 O O . ALA A 1 87 ? 13.589 4.502 1.010 1.00 80.88 87 ALA A O 1
ATOM 669 N N . PRO A 1 88 ? 14.634 6.320 1.838 1.00 78.00 88 PRO A N 1
ATOM 670 C CA . PRO A 1 88 ? 15.877 6.064 1.120 1.00 78.00 88 PRO A CA 1
ATOM 671 C C . PRO A 1 88 ? 16.410 4.659 1.415 1.00 78.00 88 PRO A C 1
ATOM 673 O O . PRO A 1 88 ? 16.463 4.243 2.573 1.00 78.00 88 PRO A O 1
ATOM 676 N N . CYS A 1 89 ? 16.811 3.935 0.368 1.00 75.25 89 CYS A N 1
ATOM 677 C CA . CYS A 1 89 ? 17.346 2.571 0.465 1.00 75.25 89 CYS A CA 1
ATOM 678 C C . CYS A 1 89 ? 16.384 1.536 1.090 1.00 75.25 89 CYS A C 1
ATOM 680 O O . CYS A 1 89 ? 16.833 0.473 1.519 1.00 75.25 89 CYS A O 1
ATOM 682 N N . ALA A 1 90 ? 15.078 1.814 1.120 1.00 81.25 90 ALA A N 1
ATOM 683 C CA . ALA A 1 90 ? 14.053 0.876 1.562 1.00 81.25 90 ALA A CA 1
ATOM 684 C C . ALA A 1 90 ? 13.051 0.567 0.434 1.00 81.25 90 ALA A C 1
ATOM 686 O O . ALA A 1 90 ? 12.866 1.393 -0.468 1.00 81.25 90 ALA A O 1
ATOM 687 N N . PRO A 1 91 ? 12.372 -0.595 0.488 1.00 82.69 91 PRO A N 1
ATOM 688 C CA . PRO A 1 91 ? 11.217 -0.864 -0.362 1.00 82.69 91 PRO A CA 1
ATOM 689 C C . PRO A 1 91 ? 10.104 0.180 -0.159 1.00 82.69 91 PRO A C 1
ATOM 691 O O . PRO A 1 91 ? 10.024 0.791 0.915 1.00 82.69 91 PRO A O 1
ATOM 694 N N . PRO A 1 92 ? 9.218 0.373 -1.151 1.00 87.69 92 PRO A N 1
ATOM 695 C CA . PRO A 1 92 ? 8.046 1.228 -0.993 1.00 87.69 92 PRO A CA 1
ATOM 696 C C . PRO A 1 92 ? 7.122 0.701 0.110 1.00 87.69 92 PRO A C 1
ATOM 698 O O . PRO A 1 92 ? 7.027 -0.505 0.353 1.00 87.69 92 PRO A O 1
ATOM 701 N N . PHE A 1 93 ? 6.372 1.601 0.743 1.00 90.94 93 PHE A N 1
ATOM 702 C CA . PHE A 1 93 ? 5.311 1.250 1.680 1.00 90.94 93 PHE A CA 1
ATOM 703 C C . PHE A 1 93 ? 4.058 0.823 0.909 1.00 90.94 93 PHE A C 1
ATOM 705 O O . PHE A 1 93 ? 3.063 1.546 0.803 1.00 90.94 93 PHE A O 1
ATOM 712 N N . MET A 1 94 ? 4.147 -0.368 0.333 1.00 90.31 94 MET A N 1
ATOM 713 C CA . MET A 1 94 ? 3.097 -1.000 -0.443 1.00 90.31 94 MET A CA 1
ATOM 714 C C . MET A 1 94 ? 3.144 -2.501 -0.186 1.00 90.31 94 MET A C 1
ATOM 716 O O . MET A 1 94 ? 4.143 -3.164 -0.461 1.00 90.31 94 MET A O 1
ATOM 720 N N . PHE A 1 95 ? 2.057 -3.039 0.353 1.00 92.00 95 PHE A N 1
ATOM 721 C CA . PHE A 1 95 ? 1.963 -4.442 0.738 1.00 92.00 95 PHE A CA 1
ATOM 722 C C . PHE A 1 95 ? 0.687 -5.047 0.183 1.00 92.00 95 PHE A C 1
ATOM 724 O O . PHE A 1 95 ? -0.365 -4.409 0.229 1.00 92.00 95 PHE A O 1
ATOM 731 N N . ASP A 1 96 ? 0.755 -6.295 -0.273 1.00 92.12 96 ASP A N 1
ATOM 732 C CA . ASP A 1 96 ? -0.457 -7.068 -0.533 1.00 92.12 96 ASP A CA 1
ATOM 733 C C . ASP A 1 96 ? -1.319 -7.077 0.740 1.00 92.12 96 ASP A C 1
ATOM 735 O O . ASP A 1 96 ? -0.805 -7.310 1.845 1.00 92.12 96 ASP A O 1
ATOM 739 N N . SER A 1 97 ? -2.616 -6.788 0.617 1.00 92.88 97 SER A N 1
ATOM 740 C CA . SER A 1 97 ? -3.492 -6.678 1.782 1.00 92.88 97 SER A CA 1
ATOM 741 C C . SER A 1 97 ? -3.653 -8.005 2.540 1.00 92.88 97 SER A C 1
ATOM 743 O O . SER A 1 97 ? -4.053 -7.970 3.706 1.00 92.88 97 SER A O 1
ATOM 745 N N . SER A 1 98 ? -3.343 -9.161 1.944 1.00 91.75 98 SER A N 1
ATOM 746 C CA . SER A 1 98 ? -3.321 -10.462 2.623 1.00 91.75 98 SER A CA 1
ATOM 747 C C . SER A 1 98 ? -1.992 -10.766 3.322 1.00 91.75 98 SER A C 1
ATOM 749 O O . SER A 1 98 ? -1.901 -11.758 4.044 1.00 91.75 98 SER A O 1
ATOM 751 N N . SER A 1 99 ? -0.953 -9.952 3.121 1.00 93.06 99 SER A N 1
ATOM 752 C CA . SER A 1 99 ? 0.354 -10.177 3.744 1.00 93.06 99 SER A CA 1
ATOM 753 C C . SER A 1 99 ? 0.317 -9.977 5.264 1.00 93.06 99 SER A C 1
ATOM 755 O O . SER A 1 99 ? -0.406 -9.128 5.793 1.00 93.06 99 SER A O 1
ATOM 757 N N . GLU A 1 100 ? 1.157 -10.721 5.989 1.00 95.00 100 GLU A N 1
ATOM 758 C CA . GLU A 1 100 ? 1.281 -10.595 7.447 1.00 95.00 100 GLU A CA 1
ATOM 759 C C . GLU A 1 100 ? 1.669 -9.163 7.868 1.00 95.00 100 GLU A C 1
ATOM 761 O O . GLU A 1 100 ? 1.147 -8.632 8.851 1.00 95.00 100 GLU A O 1
ATOM 766 N N . LEU A 1 101 ? 2.541 -8.510 7.089 1.00 92.81 101 LEU A N 1
ATOM 767 C CA . LEU A 1 101 ? 2.954 -7.122 7.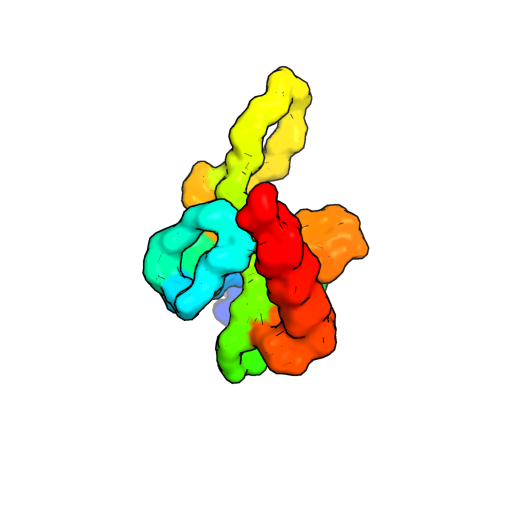312 1.00 92.81 101 LEU A CA 1
ATOM 768 C C . LEU A 1 101 ? 1.783 -6.142 7.178 1.00 92.81 101 LEU A C 1
ATOM 770 O O . LEU A 1 101 ? 1.638 -5.254 8.025 1.00 92.81 101 LEU A O 1
ATOM 774 N N . ALA A 1 102 ? 0.916 -6.320 6.175 1.00 94.62 102 ALA A N 1
ATOM 775 C CA . ALA A 1 102 ? -0.273 -5.486 6.021 1.00 94.62 102 ALA A CA 1
ATOM 776 C C . ALA A 1 102 ? -1.236 -5.650 7.204 1.00 94.62 102 ALA A C 1
ATOM 778 O O . ALA A 1 102 ? -1.746 -4.661 7.736 1.00 94.62 102 ALA A O 1
ATOM 779 N N . GLN A 1 103 ? -1.442 -6.885 7.667 1.00 95.38 103 GLN A N 1
ATOM 780 C CA . GLN A 1 103 ? -2.327 -7.169 8.798 1.00 95.38 103 GLN A CA 1
ATOM 781 C C . GLN A 1 103 ? -1.801 -6.571 10.107 1.00 95.38 103 GLN A C 1
ATOM 783 O O . GLN A 1 103 ? -2.544 -5.894 10.820 1.00 95.38 103 GLN A O 1
ATOM 788 N N . LYS A 1 104 ? -0.504 -6.728 10.398 1.00 95.56 104 LYS A N 1
ATOM 789 C CA . LYS A 1 104 ? 0.126 -6.107 11.576 1.00 95.56 104 LYS A CA 1
ATOM 790 C C . LYS A 1 104 ? 0.030 -4.582 11.535 1.00 95.56 104 LYS A C 1
ATOM 792 O O . LYS A 1 104 ? -0.365 -3.968 12.524 1.00 95.56 104 LYS A O 1
ATOM 797 N N . THR A 1 105 ? 0.321 -3.977 10.385 1.00 94.00 105 THR A N 1
ATOM 798 C CA . THR A 1 105 ? 0.217 -2.523 10.191 1.00 94.00 105 THR A CA 1
ATOM 799 C C . THR A 1 105 ? -1.204 -2.022 10.450 1.00 94.00 105 THR A C 1
ATOM 801 O O . THR A 1 105 ? -1.388 -1.044 11.173 1.00 94.00 105 THR A O 1
ATOM 804 N N . ARG A 1 106 ? -2.226 -2.716 9.928 1.00 94.00 106 ARG A N 1
ATOM 805 C CA . ARG A 1 106 ? -3.642 -2.388 10.173 1.00 94.00 106 ARG A CA 1
ATOM 806 C C . ARG A 1 106 ? -3.982 -2.376 11.662 1.00 94.00 106 ARG A C 1
ATOM 808 O O . ARG A 1 106 ? -4.646 -1.447 12.117 1.00 94.00 106 ARG A O 1
ATOM 815 N N . VAL A 1 107 ? -3.524 -3.374 12.420 1.00 94.25 107 VAL A N 1
ATOM 816 C CA . VAL A 1 107 ? -3.751 -3.446 13.875 1.00 94.25 107 VAL A CA 1
ATOM 817 C C . VAL A 1 107 ? -3.110 -2.256 14.588 1.00 94.25 107 VAL A C 1
ATOM 819 O O . VAL A 1 107 ? -3.780 -1.592 15.377 1.00 94.25 107 VAL A O 1
ATOM 822 N N . ILE A 1 108 ? -1.851 -1.944 14.269 1.00 94.06 108 ILE A N 1
ATOM 823 C CA . ILE A 1 108 ? -1.111 -0.829 14.881 1.00 94.06 108 ILE A CA 1
ATOM 824 C C . ILE A 1 108 ? -1.808 0.509 14.603 1.00 94.06 108 ILE A C 1
ATOM 826 O O . ILE A 1 108 ? -2.081 1.270 15.531 1.00 94.06 108 ILE A O 1
ATOM 830 N N . LEU A 1 109 ? -2.146 0.786 13.341 1.00 92.00 109 LEU A N 1
ATOM 831 C CA . LEU A 1 109 ? -2.762 2.057 12.949 1.00 92.00 109 LEU A CA 1
ATOM 832 C C . LEU A 1 109 ? -4.169 2.234 13.525 1.00 92.00 109 LEU A C 1
ATOM 834 O O . LEU A 1 109 ? -4.562 3.351 13.849 1.00 92.00 109 LEU A O 1
ATOM 838 N N . A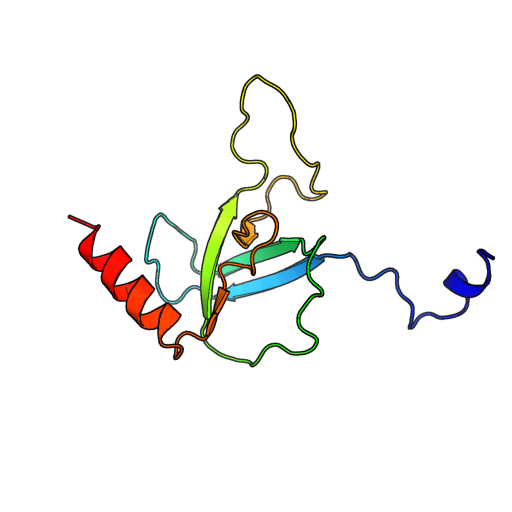RG A 1 110 ? -4.931 1.148 13.689 1.00 90.31 110 ARG A N 1
ATOM 839 C CA . ARG A 1 110 ? -6.244 1.203 14.345 1.00 90.31 110 ARG A CA 1
ATOM 840 C C . ARG A 1 110 ? -6.125 1.411 15.853 1.00 90.31 110 ARG A C 1
ATOM 842 O O . ARG A 1 110 ? -6.926 2.152 16.412 1.00 90.31 110 ARG A O 1
ATOM 849 N N . ALA A 1 111 ? -5.134 0.800 16.501 1.00 86.19 111 ALA A N 1
ATOM 850 C CA . ALA A 1 111 ? -4.898 0.977 17.933 1.00 86.19 111 ALA A CA 1
ATOM 851 C C . ALA A 1 111 ? -4.466 2.411 18.289 1.00 86.19 111 ALA A C 1
ATOM 853 O O . ALA A 1 111 ? -4.815 2.901 19.358 1.00 86.19 111 ALA A O 1
ATOM 854 N N . GLY A 1 112 ? -3.748 3.090 17.386 1.00 72.25 112 GLY A N 1
ATOM 855 C CA . GLY A 1 112 ? -3.284 4.470 17.564 1.00 72.25 112 GLY A CA 1
ATOM 856 C C . GLY A 1 112 ? -4.319 5.571 17.290 1.00 72.25 112 GLY A C 1
ATOM 857 O O . GLY A 1 112 ? -3.974 6.739 17.421 1.00 72.25 112 GLY A O 1
ATOM 858 N N . LYS A 1 113 ? -5.563 5.241 16.908 1.00 60.84 113 LYS A N 1
ATOM 859 C CA . LYS A 1 113 ? -6.654 6.214 16.666 1.00 60.84 113 LYS A CA 1
ATOM 860 C C . LYS A 1 113 ? -7.405 6.658 17.943 1.00 60.84 113 LYS A C 1
ATOM 862 O O . LYS A 1 113 ? -8.547 7.101 17.828 1.00 60.84 113 LYS A O 1
ATOM 867 N N . GLN A 1 114 ? -6.816 6.497 19.133 1.00 46.72 114 GLN A N 1
ATOM 868 C CA . GLN A 1 114 ? -7.415 6.968 20.395 1.00 46.72 114 GLN A CA 1
ATOM 869 C C . GLN A 1 114 ? -7.277 8.480 20.564 1.00 46.72 114 GLN A C 1
ATOM 871 O O . GLN A 1 114 ? -6.181 9.002 20.265 1.00 46.72 114 GLN A O 1
#